Protein AF-Q2PBB1-F1 (afdb_monomer)

Nearest PDB structures (foldseek):
  8ppl-assembly1_It  TM=9.597E-01  e=6.637E-05  Homo sapiens
  8oz0-assembly1_E  TM=8.757E-01  e=6.637E-05  Homo sapiens
  4qhy-assembly1_A  TM=8.839E-01  e=7.051E-03  Saccharolobus solfataricus P2

Secondary structure (DSSP, 8-state):
---HHHHHHHHHS------HHHHHHT---S--------EEP--TT--TTTTEE-

Radius of gyration: 14.95 Å; Cα contacts (8 Å, |Δi|>4): 48; chains: 1; bounding box: 31×16×40 Å

Mean predicted aligned error: 9.65 Å

Structure (mmCIF, N/CA/C/O backbone):
data_AF-Q2PBB1-F1
#
_entry.id   AF-Q2PBB1-F1
#
loop_
_atom_site.group_PDB
_atom_site.id
_atom_site.type_symbol
_atom_site.label_atom_id
_atom_site.label_alt_id
_atom_site.label_comp_id
_atom_site.label_asym_id
_atom_site.label_entity_id
_atom_site.label_seq_id
_atom_site.pdbx_PDB_ins_code
_atom_site.Cartn_x
_atom_site.Cartn_y
_atom_site.Cartn_z
_atom_site.occupancy
_atom_site.B_iso_or_equiv
_atom_site.auth_seq_id
_atom_site.auth_comp_id
_atom_site.auth_asym_id
_atom_site.auth_atom_id
_atom_site.pdbx_PDB_model_num
ATOM 1 N N . ALA A 1 1 ? 4.851 2.555 17.536 1.00 53.47 1 ALA A N 1
ATOM 2 C CA . ALA A 1 1 ? 3.963 2.718 16.364 1.00 53.47 1 ALA A CA 1
ATOM 3 C C . ALA A 1 1 ? 4.792 2.743 15.067 1.00 53.47 1 ALA A C 1
ATOM 5 O O . ALA A 1 1 ? 5.164 3.802 14.597 1.00 53.47 1 ALA A O 1
ATOM 6 N N . HIS A 1 2 ? 5.149 1.583 14.503 1.00 61.94 2 HIS A N 1
ATOM 7 C CA . HIS A 1 2 ? 6.149 1.469 13.416 1.00 61.94 2 HIS A CA 1
ATOM 8 C C . HIS A 1 2 ? 5.579 1.553 11.981 1.00 61.94 2 HIS A C 1
ATOM 10 O O . HIS A 1 2 ? 6.082 0.883 11.090 1.00 61.94 2 HIS A O 1
ATOM 16 N N . GLY A 1 3 ? 4.494 2.297 11.735 1.00 68.06 3 GLY A N 1
ATOM 17 C CA . GLY A 1 3 ? 4.031 2.575 10.360 1.00 68.06 3 GLY A CA 1
ATOM 18 C C . GLY A 1 3 ? 3.652 1.361 9.489 1.00 68.06 3 GLY A C 1
ATOM 19 O O . GLY A 1 3 ? 3.517 1.500 8.278 1.00 68.06 3 GLY A O 1
ATOM 20 N N . LYS A 1 4 ? 3.453 0.171 10.076 1.00 79.50 4 LYS A N 1
ATOM 21 C CA . LYS A 1 4 ? 3.104 -1.066 9.350 1.00 79.50 4 LYS A CA 1
ATOM 22 C C . LYS A 1 4 ? 1.868 -0.891 8.461 1.00 79.50 4 LYS A C 1
ATOM 24 O O . LYS A 1 4 ? 1.889 -1.268 7.296 1.00 79.50 4 LYS A O 1
ATOM 29 N N . SER A 1 5 ? 0.828 -0.239 8.975 1.00 72.19 5 SER A N 1
ATOM 30 C CA . SER A 1 5 ? -0.390 0.061 8.214 1.00 72.19 5 SER A CA 1
ATOM 31 C C . SER A 1 5 ? -0.142 1.040 7.059 1.00 72.19 5 SER A C 1
ATOM 33 O O . SER A 1 5 ? -0.801 0.951 6.027 1.00 72.19 5 SER A O 1
ATOM 35 N N . THR A 1 6 ? 0.832 1.945 7.203 1.00 77.88 6 THR A N 1
ATOM 36 C CA . THR A 1 6 ? 1.222 2.915 6.170 1.00 77.88 6 THR A CA 1
ATOM 37 C C . THR A 1 6 ? 1.938 2.232 5.010 1.00 77.88 6 THR A C 1
ATOM 39 O O . THR A 1 6 ?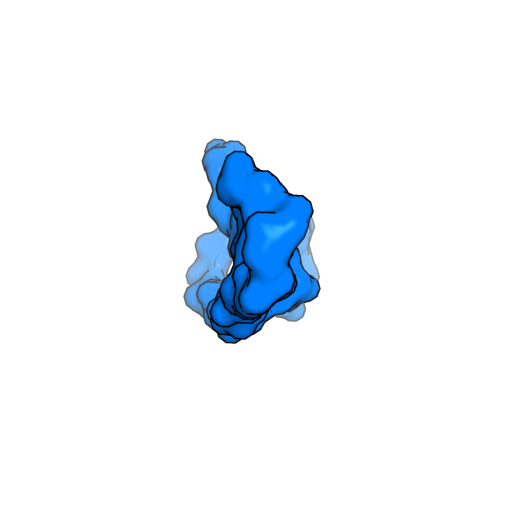 1.630 2.518 3.857 1.00 77.88 6 THR A O 1
ATOM 42 N N . ILE A 1 7 ? 2.833 1.282 5.299 1.00 77.12 7 ILE A N 1
ATOM 43 C CA . ILE A 1 7 ? 3.530 0.495 4.269 1.00 77.12 7 ILE A CA 1
ATOM 44 C C . ILE A 1 7 ? 2.538 -0.395 3.518 1.00 77.12 7 ILE A C 1
ATOM 46 O O . ILE A 1 7 ? 2.549 -0.427 2.292 1.00 77.12 7 ILE A O 1
ATOM 50 N N . VAL A 1 8 ? 1.622 -1.059 4.230 1.00 77.94 8 VAL A N 1
ATOM 51 C CA . VAL A 1 8 ? 0.589 -1.890 3.590 1.00 77.94 8 VAL A CA 1
ATOM 52 C C . VAL A 1 8 ? -0.311 -1.051 2.679 1.00 77.94 8 VAL A C 1
ATOM 54 O O . VAL A 1 8 ? -0.614 -1.479 1.568 1.00 77.94 8 VAL A O 1
ATOM 57 N N . LYS A 1 9 ? -0.674 0.169 3.095 1.00 77.44 9 LYS A N 1
ATOM 58 C CA . LYS A 1 9 ? -1.424 1.104 2.247 1.00 77.44 9 LYS A CA 1
ATOM 59 C C . LYS A 1 9 ? -0.623 1.542 1.016 1.00 77.44 9 LYS A C 1
ATOM 61 O O . LYS A 1 9 ? -1.196 1.609 -0.062 1.00 77.44 9 LYS A O 1
ATOM 66 N N . ALA A 1 10 ? 0.671 1.825 1.164 1.00 75.81 10 ALA A N 1
ATOM 67 C CA . ALA A 1 10 ? 1.527 2.237 0.051 1.00 75.81 10 ALA A CA 1
ATOM 68 C C . ALA A 1 10 ? 1.722 1.124 -0.995 1.00 75.81 10 ALA A C 1
ATOM 70 O O . ALA A 1 10 ? 1.815 1.425 -2.177 1.00 75.81 10 ALA A O 1
ATOM 71 N N . VAL A 1 11 ? 1.753 -0.142 -0.562 1.00 77.50 11 VAL A N 1
ATOM 72 C CA . VAL A 1 11 ? 1.994 -1.302 -1.438 1.00 77.50 11 VAL A CA 1
ATOM 73 C C . VAL A 1 11 ? 0.702 -1.877 -2.025 1.00 77.50 11 VAL A C 1
ATOM 75 O O . VAL A 1 11 ? 0.673 -2.297 -3.170 1.00 77.50 11 VAL A O 1
ATOM 78 N N . SER A 1 12 ? -0.384 -1.938 -1.257 1.00 77.88 12 SER A N 1
ATOM 79 C CA . SER A 1 12 ? -1.641 -2.542 -1.725 1.00 77.88 12 SER A CA 1
ATOM 80 C C . SER A 1 12 ? -2.644 -1.508 -2.246 1.00 77.88 12 SER A C 1
ATOM 82 O O . SER A 1 12 ? -3.633 -1.877 -2.874 1.00 77.88 12 SER A O 1
ATOM 84 N N . GLY A 1 13 ? -2.474 -0.221 -1.926 1.00 75.00 13 GLY A N 1
ATOM 85 C CA . GLY A 1 13 ? -3.489 0.821 -2.141 1.00 75.00 13 GLY A CA 1
ATOM 86 C C . GLY A 1 13 ? -4.725 0.676 -1.238 1.00 75.00 13 GLY A C 1
ATOM 87 O O . GLY A 1 13 ? -5.506 1.615 -1.085 1.00 75.00 13 GLY A O 1
ATOM 88 N N . VAL A 1 14 ? -4.897 -0.478 -0.589 1.00 74.62 14 VAL A N 1
ATOM 89 C CA . VAL A 1 14 ? -6.026 -0.785 0.285 1.00 74.62 14 VAL A CA 1
ATOM 90 C C . VAL A 1 14 ? -5.735 -0.316 1.707 1.00 74.62 14 VAL A C 1
ATOM 92 O O . VAL A 1 14 ? -4.768 -0.728 2.348 1.00 74.62 14 VAL A O 1
ATOM 95 N N . GLN A 1 15 ? -6.626 0.518 2.241 1.00 71.00 15 GLN A N 1
ATOM 96 C CA . GLN A 1 15 ? -6.631 0.837 3.662 1.00 71.00 15 GLN A CA 1
ATOM 97 C C . GLN A 1 15 ? -7.199 -0.352 4.446 1.00 71.00 15 GLN A C 1
ATOM 99 O O . GLN A 1 15 ? -8.375 -0.691 4.331 1.00 71.00 15 GLN A O 1
ATOM 104 N N . THR A 1 16 ? -6.359 -0.986 5.263 1.00 68.38 16 THR A N 1
ATOM 105 C CA . THR A 1 16 ? -6.748 -2.148 6.080 1.00 68.38 16 THR A CA 1
ATOM 106 C C . THR A 1 16 ? -7.584 -1.786 7.307 1.00 68.38 16 THR A C 1
ATOM 108 O O . THR A 1 16 ? -8.198 -2.664 7.908 1.00 68.38 16 THR A O 1
ATOM 111 N N . VAL A 1 17 ? -7.654 -0.500 7.665 1.00 69.94 17 VAL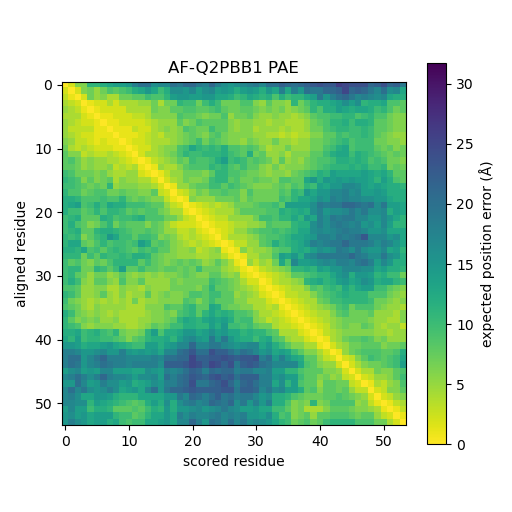 A N 1
ATOM 112 C CA . VAL A 1 17 ? -8.462 -0.003 8.786 1.00 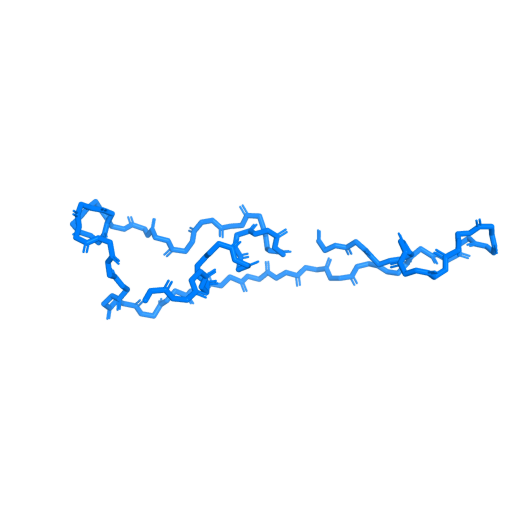69.94 17 VAL A CA 1
ATOM 113 C C . VAL A 1 17 ? -9.916 0.128 8.330 1.00 69.94 17 VAL A C 1
ATOM 115 O O . VAL A 1 17 ? -10.293 1.133 7.732 1.00 69.94 17 VAL A O 1
ATOM 118 N N . ARG A 1 18 ? -10.728 -0.909 8.565 1.00 68.12 18 ARG A N 1
ATOM 119 C CA . ARG A 1 18 ? -12.145 -0.933 8.153 1.00 68.12 18 ARG A CA 1
ATOM 120 C C . ARG A 1 18 ? -13.115 -0.378 9.199 1.00 68.12 18 ARG A C 1
ATOM 122 O O . ARG A 1 18 ? -14.240 -0.042 8.843 1.00 68.12 18 ARG A O 1
ATOM 129 N N . PHE A 1 19 ? -12.716 -0.275 10.468 1.00 68.50 19 PHE A N 1
ATOM 130 C CA . PHE A 1 19 ? -13.611 0.123 11.559 1.00 68.50 19 PHE A CA 1
ATOM 131 C C . PHE A 1 19 ? -13.251 1.501 12.130 1.00 68.50 19 PHE A C 1
ATOM 133 O O . PHE A 1 19 ? -12.093 1.773 12.443 1.00 68.50 19 PHE A O 1
ATOM 140 N N . LYS A 1 20 ? -14.266 2.359 12.320 1.00 69.38 20 LYS A N 1
ATOM 141 C CA . LYS A 1 20 ? -14.109 3.722 12.866 1.00 69.38 20 LYS A CA 1
ATOM 142 C C . LYS A 1 20 ? -13.458 3.721 14.258 1.00 69.38 20 LYS A C 1
ATOM 144 O O . LYS A 1 20 ? -12.530 4.484 14.484 1.00 69.38 20 LYS A O 1
ATOM 149 N N . ASN A 1 21 ? -13.816 2.761 15.114 1.00 69.62 21 ASN A N 1
ATOM 150 C CA . ASN A 1 21 ? -13.222 2.609 16.449 1.00 69.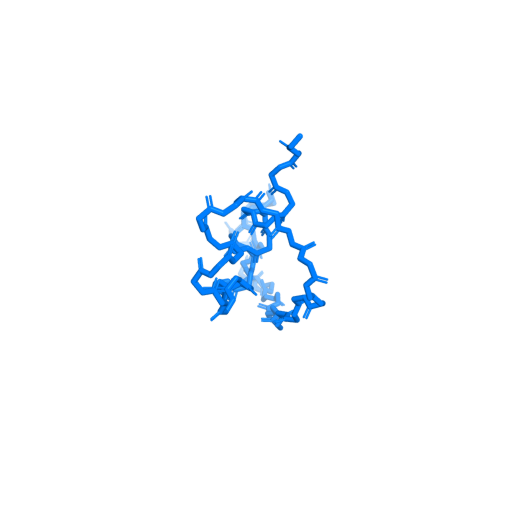62 21 ASN A CA 1
ATOM 151 C C . ASN A 1 21 ? -11.716 2.273 16.422 1.00 69.62 21 ASN A C 1
ATOM 153 O O . ASN A 1 21 ? -11.007 2.599 17.370 1.00 69.62 21 ASN A O 1
ATOM 157 N N . GLU A 1 22 ? -11.219 1.601 15.375 1.00 70.50 22 GLU A N 1
ATOM 158 C CA . GLU A 1 22 ? -9.781 1.331 15.202 1.00 70.50 22 GLU A CA 1
ATOM 159 C C . GLU A 1 22 ? -9.041 2.574 14.691 1.00 70.50 22 GLU A C 1
ATOM 161 O O . GLU A 1 22 ? -7.906 2.822 15.098 1.00 70.50 22 GLU A O 1
ATOM 166 N N . LEU A 1 23 ? -9.701 3.380 13.848 1.00 70.62 23 LEU A N 1
ATOM 167 C CA . LEU A 1 23 ? -9.178 4.650 13.340 1.00 70.62 23 LEU A CA 1
ATOM 168 C C . LEU A 1 23 ? -8.996 5.670 14.473 1.00 70.62 23 LEU A C 1
ATOM 170 O O . LEU A 1 23 ? -7.941 6.283 14.584 1.00 70.62 23 LEU A O 1
ATOM 174 N N . GLU A 1 24 ? -9.994 5.803 15.348 1.00 73.94 24 GLU A N 1
ATOM 175 C CA . GLU A 1 24 ? -9.951 6.733 16.485 1.00 73.94 24 GLU A CA 1
ATOM 176 C C . GLU A 1 24 ? -8.923 6.317 17.545 1.00 73.94 24 GLU A C 1
ATOM 178 O O . GLU A 1 24 ? -8.326 7.163 18.207 1.00 73.94 24 GLU A O 1
ATOM 183 N N . ARG A 1 25 ? -8.672 5.008 17.688 1.00 72.00 25 ARG A N 1
ATOM 184 C CA . ARG A 1 25 ? -7.716 4.464 18.666 1.00 72.00 25 ARG A CA 1
ATOM 185 C C . ARG A 1 25 ? -6.314 4.224 18.099 1.00 72.00 25 ARG A C 1
ATOM 187 O O . ARG A 1 25 ? -5.429 3.848 18.860 1.00 72.00 25 ARG A O 1
ATOM 194 N N . ASN A 1 26 ? -6.096 4.436 16.798 1.00 65.25 26 ASN A N 1
ATOM 195 C CA . ASN A 1 26 ? -4.821 4.218 16.096 1.00 65.25 26 ASN A CA 1
ATOM 196 C C . ASN A 1 26 ? -4.170 2.837 16.344 1.00 65.25 26 ASN A C 1
ATOM 198 O O . ASN A 1 26 ? -2.945 2.696 16.287 1.00 65.25 26 ASN A O 1
ATOM 202 N N . ILE A 1 27 ? -4.977 1.805 16.607 1.00 71.56 27 ILE A N 1
ATOM 203 C CA . ILE A 1 27 ? -4.514 0.430 16.837 1.00 71.56 27 ILE A CA 1
ATOM 204 C C . ILE A 1 27 ? -5.243 -0.548 15.923 1.00 71.56 27 ILE A C 1
ATOM 206 O O . ILE A 1 27 ? -6.417 -0.375 15.606 1.00 71.56 27 ILE A O 1
ATOM 210 N N . THR A 1 28 ? -4.534 -1.595 15.509 1.00 65.62 28 THR A N 1
ATOM 211 C CA . THR A 1 28 ? -5.094 -2.700 14.728 1.00 65.62 28 THR A CA 1
ATOM 212 C C . THR A 1 28 ? -5.502 -3.803 15.695 1.00 65.62 28 THR A C 1
ATOM 214 O O . THR A 1 28 ? -4.642 -4.426 16.313 1.00 65.62 28 THR A O 1
ATOM 217 N N . ILE A 1 29 ? -6.806 -4.002 15.861 1.00 71.00 29 ILE A N 1
ATOM 218 C CA . ILE A 1 29 ? -7.387 -5.012 16.756 1.00 71.00 29 ILE A CA 1
ATOM 219 C C . ILE A 1 29 ? -7.822 -6.225 15.931 1.00 71.00 29 ILE A C 1
ATOM 221 O O . ILE A 1 29 ? -7.670 -7.365 16.367 1.00 71.00 29 ILE A O 1
ATOM 225 N N . LYS A 1 30 ? -8.337 -5.991 14.719 1.00 69.31 30 LYS A N 1
ATOM 226 C CA . LYS A 1 30 ? -8.748 -7.046 13.788 1.00 69.31 30 LYS A CA 1
ATOM 227 C C . LYS A 1 30 ? -7.677 -7.296 12.733 1.00 69.31 30 LYS A C 1
ATOM 229 O O . LYS A 1 30 ? -6.971 -6.378 12.323 1.00 69.31 30 LYS A O 1
ATOM 234 N N . LEU A 1 31 ? -7.578 -8.541 12.259 1.00 71.69 31 LEU A N 1
ATOM 235 C CA . LEU A 1 31 ? -6.681 -8.867 11.151 1.00 71.69 31 LEU A CA 1
ATOM 236 C C . LEU A 1 31 ? -7.076 -8.062 9.905 1.00 71.69 31 LEU A C 1
ATOM 238 O O . LEU A 1 31 ? -8.149 -8.248 9.333 1.00 71.69 31 LEU A O 1
ATOM 242 N N . GLY A 1 32 ? -6.182 -7.167 9.493 1.00 70.75 32 GLY A N 1
ATOM 243 C CA . GLY A 1 32 ? -6.276 -6.445 8.235 1.00 70.75 32 GLY A CA 1
ATOM 244 C C . GLY A 1 32 ? -5.710 -7.293 7.104 1.00 70.75 32 GLY A C 1
ATOM 245 O O . GLY A 1 32 ? -4.554 -7.700 7.162 1.00 70.75 32 GLY A O 1
ATOM 246 N N . TYR A 1 33 ? -6.514 -7.538 6.073 1.00 75.81 33 TYR A N 1
ATOM 247 C CA . TYR A 1 33 ? -6.086 -8.244 4.870 1.00 75.81 33 TYR A CA 1
ATOM 248 C C . TYR A 1 33 ? -6.014 -7.273 3.688 1.00 75.81 33 TYR A C 1
ATOM 250 O O . TYR A 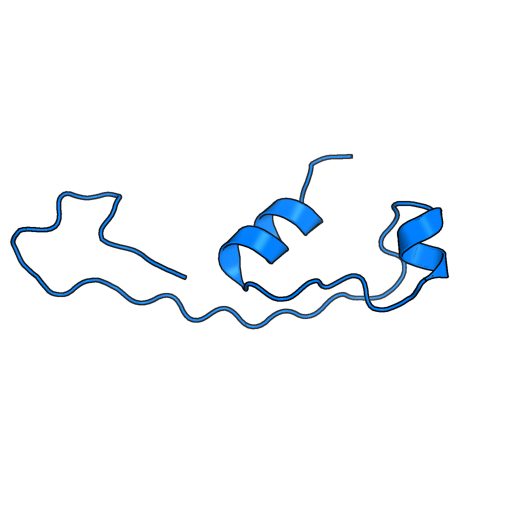1 33 ? -6.927 -6.466 3.490 1.00 75.81 33 TYR A O 1
ATOM 258 N N . ALA A 1 34 ? -4.934 -7.346 2.913 1.00 76.50 34 ALA A N 1
ATOM 259 C CA . ALA A 1 34 ? -4.695 -6.495 1.754 1.00 76.50 34 ALA A CA 1
ATOM 260 C C . ALA A 1 34 ? -3.997 -7.308 0.656 1.00 76.50 34 ALA A C 1
ATOM 262 O O . ALA A 1 34 ? -2.959 -7.915 0.904 1.00 76.50 34 ALA A O 1
ATOM 263 N N . ASN A 1 35 ? -4.571 -7.329 -0.547 1.00 75.38 35 ASN A N 1
ATOM 264 C CA . ASN A 1 35 ? -3.946 -7.948 -1.717 1.00 75.38 35 ASN A CA 1
ATOM 265 C C . ASN A 1 35 ? -3.147 -6.882 -2.476 1.00 75.38 35 ASN A C 1
ATOM 267 O O . ASN A 1 35 ? -3.701 -5.838 -2.816 1.00 75.38 35 ASN A O 1
ATOM 271 N N . ALA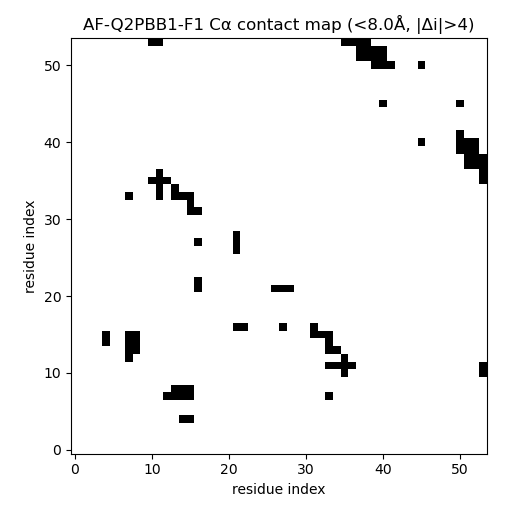 A 1 36 ? -1.881 -7.146 -2.785 1.00 77.62 36 ALA A N 1
ATOM 272 C CA . ALA A 1 36 ? -1.056 -6.293 -3.643 1.00 77.62 36 ALA A CA 1
ATOM 273 C C . ALA A 1 36 ? -0.639 -7.068 -4.898 1.00 77.62 36 ALA A C 1
ATOM 275 O O . ALA A 1 36 ? -0.401 -8.277 -4.819 1.00 77.62 36 ALA A O 1
ATOM 276 N N . LYS A 1 37 ? -0.554 -6.396 -6.051 1.00 80.12 37 LYS A N 1
ATOM 277 C CA . LYS A 1 37 ? -0.110 -7.014 -7.306 1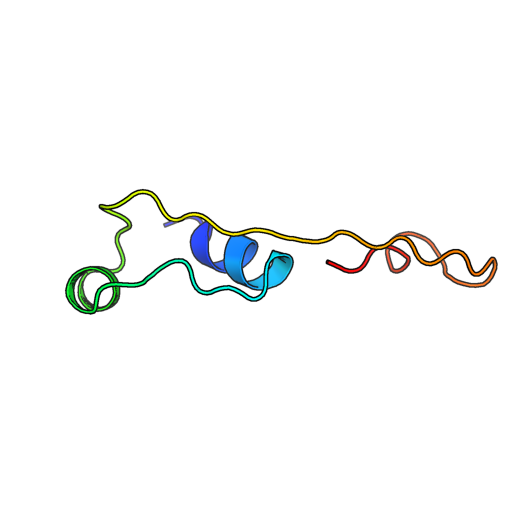.00 80.12 37 LYS A CA 1
ATOM 278 C C . LYS A 1 37 ? 1.186 -6.354 -7.747 1.00 80.12 37 LYS A C 1
ATOM 280 O O . LYS A 1 37 ? 1.176 -5.275 -8.311 1.00 80.12 37 LYS A O 1
ATOM 285 N N . ILE A 1 38 ? 2.303 -7.031 -7.521 1.00 79.56 38 ILE A N 1
ATOM 286 C CA . ILE A 1 38 ? 3.610 -6.498 -7.899 1.00 79.56 38 ILE A CA 1
ATOM 287 C C . ILE A 1 38 ? 3.850 -6.772 -9.386 1.00 79.56 38 ILE A C 1
ATOM 289 O O . ILE A 1 38 ? 3.997 -7.923 -9.799 1.00 79.56 38 ILE A O 1
ATOM 293 N N . TYR A 1 39 ? 3.909 -5.710 -10.183 1.00 77.38 39 TYR A N 1
ATOM 294 C CA . TYR A 1 39 ? 4.251 -5.747 -11.598 1.00 77.38 39 TYR A CA 1
ATOM 295 C C . TYR A 1 39 ? 5.716 -5.359 -11.798 1.00 77.38 39 TYR A C 1
ATOM 297 O O . TYR A 1 39 ? 6.206 -4.353 -11.279 1.00 77.38 39 TYR A O 1
ATOM 305 N N . LYS A 1 40 ? 6.420 -6.168 -12.591 1.00 73.44 40 LYS A N 1
ATOM 306 C CA . LYS A 1 40 ? 7.771 -5.866 -13.055 1.00 73.44 40 LYS A CA 1
ATOM 307 C C . LYS A 1 40 ? 7.682 -5.180 -14.414 1.00 73.44 40 LYS A C 1
ATOM 309 O O . LYS A 1 40 ? 7.090 -5.720 -15.347 1.00 73.44 40 LYS A O 1
ATOM 314 N N . CYS A 1 41 ? 8.283 -4.002 -14.531 1.00 69.94 41 CYS A N 1
ATOM 315 C CA . CYS A 1 41 ? 8.463 -3.342 -15.813 1.00 69.94 41 CYS A CA 1
ATOM 316 C C . CYS A 1 41 ? 9.425 -4.181 -16.670 1.00 69.94 41 CYS A C 1
ATOM 318 O O . CYS A 1 41 ? 10.576 -4.393 -16.288 1.00 69.94 41 CYS A O 1
ATOM 320 N N . ASN A 1 42 ? 8.946 -4.668 -17.816 1.00 71.81 42 ASN A N 1
ATOM 321 C CA . ASN A 1 42 ? 9.720 -5.495 -18.751 1.00 71.81 42 ASN A CA 1
ATOM 322 C C . ASN A 1 42 ? 10.526 -4.663 -19.764 1.00 71.81 42 ASN A C 1
ATOM 324 O O . ASN A 1 42 ? 11.064 -5.211 -20.721 1.00 71.81 42 ASN A O 1
ATOM 328 N N . TYR A 1 43 ? 10.582 -3.341 -19.590 1.00 70.69 43 TYR A N 1
ATOM 329 C CA . TYR A 1 43 ? 11.281 -2.450 -20.505 1.00 70.69 43 TYR A CA 1
ATOM 330 C C . TYR A 1 43 ? 12.748 -2.297 -20.095 1.00 70.69 43 TYR A C 1
ATOM 332 O O . TYR A 1 43 ? 13.049 -1.892 -18.972 1.00 70.69 43 TYR A O 1
ATOM 340 N N . ASP A 1 44 ? 13.655 -2.577 -21.030 1.00 67.81 44 ASP A N 1
ATOM 341 C CA . ASP A 1 44 ? 15.110 -2.602 -20.819 1.00 67.81 44 ASP A CA 1
ATOM 342 C C . ASP A 1 44 ? 15.691 -1.240 -20.372 1.00 67.81 44 ASP A C 1
ATOM 344 O O . ASP A 1 44 ? 16.748 -1.173 -19.755 1.00 67.81 44 ASP A O 1
ATOM 348 N N . LYS A 1 45 ? 14.958 -0.135 -20.597 1.00 71.31 45 LYS A N 1
ATOM 349 C CA . LYS A 1 45 ? 15.364 1.218 -20.167 1.00 71.31 45 LYS A CA 1
ATOM 350 C C . LYS A 1 45 ? 14.942 1.596 -18.744 1.00 71.31 45 LYS A C 1
ATOM 352 O O . LYS A 1 45 ? 15.196 2.729 -18.343 1.00 71.31 45 LYS A O 1
ATOM 357 N N . CYS A 1 46 ? 14.273 0.726 -17.986 1.00 68.56 46 CYS A N 1
ATOM 358 C CA . CYS A 1 46 ? 13.934 1.031 -16.594 1.00 68.56 46 CYS A CA 1
ATOM 359 C C . CYS A 1 46 ? 15.120 0.699 -15.668 1.00 68.56 46 CYS A C 1
ATOM 361 O O . CYS A 1 46 ? 15.378 -0.483 -15.427 1.00 68.56 46 CYS A O 1
ATOM 363 N N . PRO A 1 47 ? 15.822 1.697 -15.093 1.00 72.75 47 PRO A N 1
ATOM 364 C CA . PRO A 1 47 ? 16.871 1.424 -14.121 1.00 72.75 47 PRO A CA 1
ATOM 365 C C . PRO A 1 47 ? 16.267 0.785 -12.860 1.00 72.75 47 PRO A C 1
ATOM 367 O O . PRO A 1 47 ? 15.257 1.246 -12.318 1.00 72.75 47 PRO A O 1
ATOM 370 N N . ARG A 1 48 ? 16.894 -0.287 -12.361 1.00 58.34 48 ARG A N 1
ATOM 371 C CA . ARG A 1 48 ? 16.613 -0.803 -11.008 1.00 58.34 48 ARG A CA 1
ATOM 372 C C . ARG A 1 48 ? 16.924 0.321 -10.009 1.00 58.34 48 ARG A C 1
ATOM 374 O O . ARG A 1 48 ? 17.983 0.926 -10.163 1.00 58.34 48 ARG A O 1
ATOM 381 N N . PRO A 1 49 ? 16.080 0.632 -9.005 1.00 64.44 49 PRO A N 1
ATOM 382 C CA . PRO A 1 49 ? 14.970 -0.142 -8.426 1.00 64.44 49 PRO A CA 1
ATOM 383 C C . PRO A 1 49 ? 13.549 0.295 -8.848 1.00 64.44 49 PRO A C 1
ATOM 385 O O . PRO A 1 49 ? 12.579 -0.298 -8.385 1.00 64.44 49 PRO A O 1
ATOM 388 N N . ALA A 1 50 ? 13.400 1.290 -9.729 1.00 67.19 50 ALA A N 1
ATOM 389 C CA . ALA A 1 50 ? 12.093 1.834 -10.132 1.00 67.19 50 ALA A CA 1
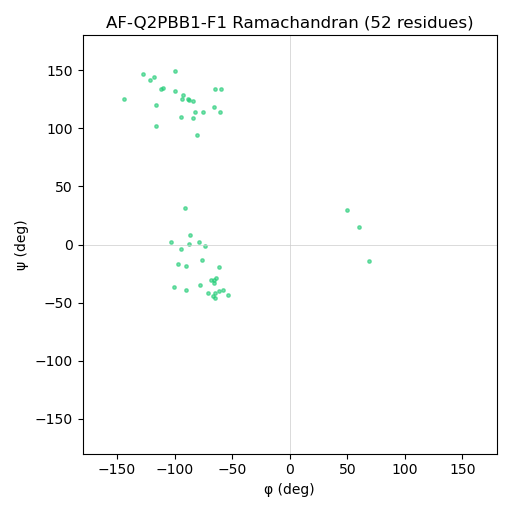ATOM 390 C C . ALA A 1 50 ? 11.285 0.912 -11.073 1.00 67.19 50 ALA A C 1
ATOM 392 O O . ALA A 1 50 ? 10.173 1.242 -11.473 1.00 67.19 50 ALA A O 1
ATOM 393 N N . CYS A 1 51 ? 11.832 -0.251 -11.443 1.00 65.12 51 CYS A N 1
ATOM 394 C CA . CYS A 1 51 ? 11.181 -1.225 -12.321 1.00 65.12 51 CYS A CA 1
ATOM 395 C C . CYS A 1 51 ? 10.128 -2.102 -11.618 1.00 65.12 51 CYS A C 1
ATOM 397 O O . CYS A 1 51 ? 9.585 -3.000 -12.259 1.00 65.12 51 CYS A O 1
ATOM 399 N N . PHE A 1 52 ? 9.868 -1.894 -10.325 1.00 66.31 52 PHE A N 1
ATOM 400 C CA . PHE A 1 52 ? 8.844 -2.614 -9.567 1.00 66.31 52 PHE A CA 1
ATOM 401 C C . PHE A 1 52 ? 7.775 -1.633 -9.096 1.00 66.31 52 PHE A C 1
ATOM 403 O O . PHE A 1 52 ? 8.073 -0.689 -8.368 1.00 66.31 52 PHE A O 1
ATOM 410 N N . VAL A 1 53 ? 6.537 -1.870 -9.516 1.00 65.19 53 VAL A N 1
ATOM 411 C CA . VAL A 1 53 ? 5.349 -1.133 -9.069 1.00 65.19 53 VAL A CA 1
ATOM 412 C C . VAL A 1 53 ? 4.378 -2.139 -8.463 1.00 65.19 53 VAL A C 1
ATOM 414 O O . VAL A 1 53 ? 4.276 -3.265 -8.944 1.00 65.19 53 VAL A O 1
ATOM 417 N N . SER A 1 54 ? 3.713 -1.750 -7.381 1.00 60.00 54 SER A N 1
ATOM 418 C CA . SER A 1 54 ? 2.757 -2.560 -6.617 1.00 60.00 54 SER A CA 1
ATOM 419 C C . SER A 1 54 ? 1.312 -2.126 -6.820 1.00 60.00 54 SER A C 1
ATOM 421 O O . 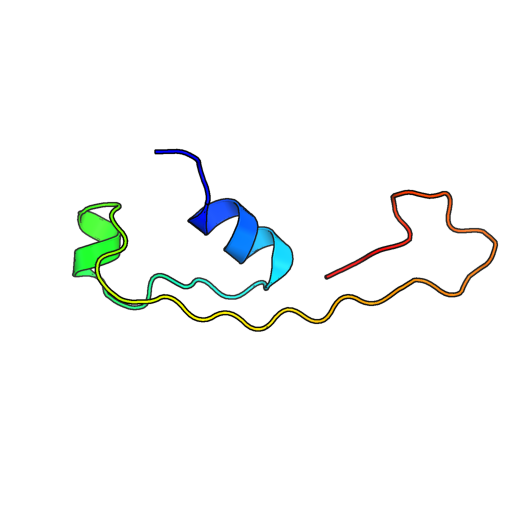SER A 1 54 ? 1.122 -0.908 -7.035 1.00 60.00 54 SER A O 1
#

InterPro domains:
  IPR027417 P-loop containing nucleoside triphosphate hydrolase [G3DSA:3.40.50.300] (1-54)
  IPR027417 P-loop containing nucleoside triphosphate hydrolase [SSF52540] (2-40)
  IPR050543 Eukaryotic Initiation Factor 2 Gamma Subunit [PTHR42854] (1-54)

Solvent-accessible surface area (backbone atoms only — not comparable to full-atom values): 3563 Å² total; per-residue (Å²): 135,85,55,62,70,57,53,47,26,72,40,34,71,43,73,51,78,82,46,70,74,35,62,79,64,76,48,84,86,66,92,60,76,73,76,60,62,78,45,71,60,88,53,92,84,52,61,83,78,77,29,60,48,79

Foldseek 3Di:
DPCPQVVLCQFQVDRQPPDPVCVVVVHDPDDRDGDGDWDAQPDPPDDPPVRIHD

pLDDT: mean 71.09, std 5.54, range [53.47, 80.12]

Sequence (54 aa):
AHGKSTIVKAVSGVQTVRFKNELERNITIKLGYANAKIYKCNYDKCPRPACFVS

Organism: Acyrthosiphon pisum (NCBI:txid7029)